Protein AF-A0A6A5GIA1-F1 (afdb_monomer)

Nearest PDB structures (foldseek):
  8ceo-assembly1_n  TM=3.833E-01  e=9.585E+00  Saccharomyces cerevisiae

Sequence (79 aa):
MSHDKLVGLGLLIAVASILNWIGVFTQCWLYDNDYYQQECAGIVPFYTTEVNWLAASSWLMFITVALSFIIISLYFVTL

Mean predicted aligned error: 6.9 Å

InterPro domains:
  IPR009545 Tight junction protein, claudin-like [PF06653] (4-78)

Structure (mmCIF, N/CA/C/O backbone):
data_AF-A0A6A5GIA1-F1
#
_entry.id   AF-A0A6A5GIA1-F1
#
loop_
_atom_site.group_PDB
_atom_site.id
_atom_site.type_symbol
_atom_site.label_atom_id
_atom_site.label_alt_id
_atom_site.label_comp_id
_atom_site.label_asym_id
_atom_site.label_entity_id
_atom_site.label_seq_id
_atom_site.pdbx_PDB_ins_code
_atom_site.Cartn_x
_atom_site.Cartn_y
_atom_site.Cartn_z
_atom_site.occupancy
_atom_site.B_iso_or_equiv
_atom_site.auth_seq_id
_atom_site.auth_comp_id
_atom_site.auth_asym_id
_atom_site.auth_atom_id
_atom_site.pdbx_PDB_model_num
ATOM 1 N N . MET A 1 1 ? -18.162 7.314 22.020 1.00 63.59 1 MET A N 1
ATOM 2 C CA . MET A 1 1 ? -18.711 7.229 20.643 1.00 63.59 1 MET A CA 1
ATOM 3 C C . MET A 1 1 ? -19.678 6.049 20.605 1.00 63.59 1 MET A C 1
ATOM 5 O O . MET A 1 1 ? -19.411 5.094 21.316 1.00 63.59 1 MET A O 1
ATOM 9 N N . SER A 1 2 ? -20.810 6.120 19.888 1.00 79.69 2 SER A N 1
ATOM 10 C CA . SER A 1 2 ? -21.750 4.978 19.817 1.00 79.69 2 SER A CA 1
ATOM 11 C C . SER A 1 2 ? -21.065 3.759 19.186 1.00 79.69 2 SER A C 1
ATOM 13 O O . SER A 1 2 ? -20.304 3.944 18.233 1.00 79.69 2 SER A O 1
ATOM 15 N N . HIS A 1 3 ? -21.343 2.548 19.682 1.00 80.25 3 HIS A N 1
ATOM 16 C CA . HIS A 1 3 ? -20.780 1.296 19.156 1.00 80.25 3 HIS A CA 1
ATOM 17 C C . HIS A 1 3 ? -20.987 1.153 17.643 1.00 80.25 3 HIS A C 1
ATOM 19 O O . HIS A 1 3 ? -20.045 0.813 16.930 1.00 80.25 3 HIS A O 1
ATOM 25 N N . ASP A 1 4 ? -22.158 1.532 17.132 1.00 87.19 4 ASP A N 1
ATOM 26 C CA . ASP A 1 4 ? -22.471 1.452 15.697 1.00 87.19 4 ASP A CA 1
ATOM 27 C C . ASP A 1 4 ? -21.540 2.328 14.846 1.00 87.19 4 ASP A C 1
ATOM 29 O O . ASP A 1 4 ? -21.160 1.971 13.732 1.00 87.19 4 ASP A O 1
ATOM 33 N N . LYS A 1 5 ? -21.124 3.479 15.391 1.00 87.44 5 LYS A N 1
ATOM 34 C CA . LYS A 1 5 ? -20.214 4.405 14.706 1.00 87.44 5 LYS A CA 1
ATOM 35 C C . LYS A 1 5 ? -18.783 3.871 14.667 1.00 87.44 5 LYS A C 1
ATOM 37 O O . LYS A 1 5 ? -18.080 4.123 13.696 1.00 87.44 5 LYS A O 1
ATOM 42 N N . LEU A 1 6 ? -18.358 3.155 15.711 1.00 87.75 6 LEU A N 1
ATOM 43 C CA . LEU A 1 6 ? -17.050 2.497 15.757 1.00 87.75 6 LEU A CA 1
ATOM 44 C C . LEU A 1 6 ? -16.999 1.355 14.739 1.00 87.75 6 LEU A C 1
ATOM 46 O O . LEU A 1 6 ? -16.122 1.351 13.884 1.00 87.75 6 LEU A O 1
ATOM 50 N N . VAL A 1 7 ? -18.000 0.472 14.738 1.00 88.75 7 VAL A N 1
ATOM 51 C CA . VAL A 1 7 ? -18.095 -0.633 13.766 1.00 88.75 7 VAL A CA 1
ATOM 52 C C . VAL A 1 7 ? -18.120 -0.116 12.324 1.00 88.75 7 VAL A C 1
ATOM 54 O O . VAL A 1 7 ? -17.394 -0.633 11.474 1.00 88.75 7 VAL A O 1
ATOM 57 N N . GLY A 1 8 ? -18.894 0.940 12.049 1.00 92.44 8 GLY A N 1
ATOM 58 C CA . GLY A 1 8 ? -18.921 1.575 10.728 1.00 92.44 8 GLY A CA 1
ATOM 59 C C . GLY A 1 8 ? -17.564 2.145 10.298 1.00 92.44 8 GLY A C 1
ATOM 60 O O . GLY A 1 8 ? -17.174 1.988 9.142 1.00 92.44 8 GLY A O 1
ATOM 61 N N . LEU A 1 9 ? -16.815 2.754 11.225 1.00 91.75 9 LEU A N 1
ATOM 62 C CA . LEU A 1 9 ? -15.466 3.263 10.960 1.00 91.75 9 LEU A CA 1
ATOM 63 C C . LEU A 1 9 ? -14.493 2.124 10.627 1.00 91.75 9 LEU A C 1
ATOM 65 O O . LEU A 1 9 ? -13.760 2.221 9.645 1.00 91.75 9 LEU A O 1
ATOM 69 N N . GLY A 1 10 ? -14.513 1.035 11.400 1.00 91.25 10 GLY A N 1
ATOM 70 C CA . GLY A 1 10 ? -13.662 -0.131 11.150 1.00 91.25 10 GLY A CA 1
ATOM 71 C C . GLY A 1 10 ? -13.907 -0.761 9.781 1.00 91.25 10 GLY A C 1
ATOM 72 O O . GLY A 1 10 ? -12.957 -1.071 9.061 1.00 91.25 10 GLY A O 1
ATOM 73 N N . LEU A 1 11 ? -15.176 -0.884 9.380 1.00 94.12 11 LEU A N 1
ATOM 74 C CA . LEU A 1 11 ? -15.538 -1.404 8.060 1.00 94.12 11 LEU A CA 1
ATOM 75 C C . LEU A 1 11 ? -15.034 -0.487 6.938 1.00 94.12 11 LEU A C 1
ATOM 77 O O . LEU A 1 11 ? -14.476 -0.972 5.955 1.00 94.12 11 LEU A O 1
ATOM 81 N N . LEU A 1 12 ? -15.165 0.832 7.103 1.00 94.81 12 LEU A N 1
ATOM 82 C CA . LEU A 1 12 ? -14.655 1.801 6.133 1.00 94.81 12 LEU A CA 1
ATOM 83 C C . LEU A 1 12 ? -13.128 1.722 5.994 1.00 94.81 12 LEU A C 1
ATOM 85 O O . LEU A 1 12 ? -12.626 1.707 4.872 1.00 94.81 12 LEU A O 1
ATOM 89 N N . ILE A 1 13 ? -12.397 1.629 7.111 1.00 93.94 13 ILE A N 1
ATOM 90 C CA . ILE A 1 13 ? -10.933 1.479 7.115 1.00 93.94 13 ILE A CA 1
ATOM 91 C C . ILE A 1 13 ? -10.526 0.206 6.368 1.00 93.94 13 ILE A C 1
ATOM 93 O O . ILE A 1 13 ? -9.620 0.252 5.533 1.00 93.94 13 ILE A O 1
ATOM 97 N N . ALA A 1 14 ? -11.203 -0.917 6.626 1.00 93.00 14 ALA A N 1
ATOM 98 C CA . ALA A 1 14 ? -10.911 -2.187 5.967 1.00 93.00 14 ALA A CA 1
ATOM 99 C C . ALA A 1 14 ? -11.133 -2.106 4.449 1.00 93.00 14 ALA A C 1
ATOM 101 O O . ALA A 1 14 ? -10.233 -2.439 3.679 1.00 93.00 14 ALA A O 1
ATOM 102 N N . VAL A 1 15 ? -12.292 -1.604 4.010 1.00 96.19 15 VAL A N 1
ATOM 103 C CA . VAL A 1 15 ? -12.620 -1.469 2.580 1.00 96.19 15 VAL A CA 1
ATOM 104 C C . VAL A 1 15 ? -11.653 -0.513 1.881 1.00 96.19 15 VAL A C 1
ATOM 106 O O . VAL A 1 15 ? -11.120 -0.850 0.824 1.00 96.19 15 VAL A O 1
ATOM 109 N N . ALA A 1 16 ? -11.374 0.648 2.478 1.00 95.44 16 ALA A N 1
ATOM 110 C CA . ALA A 1 16 ? -10.438 1.618 1.918 1.00 95.44 16 ALA A CA 1
ATOM 111 C C . ALA A 1 16 ? -9.020 1.040 1.789 1.00 95.44 16 ALA A C 1
ATOM 113 O O . ALA A 1 16 ? -8.366 1.243 0.769 1.00 95.44 16 ALA A O 1
ATOM 114 N N . SER A 1 17 ? -8.562 0.279 2.786 1.00 94.31 17 SER A N 1
ATOM 115 C CA . SER A 1 17 ? -7.232 -0.341 2.763 1.00 94.31 17 SER A CA 1
ATOM 116 C C . SER A 1 17 ? -7.126 -1.413 1.679 1.00 94.31 17 SER A C 1
ATOM 118 O O . SER A 1 17 ? -6.157 -1.414 0.926 1.00 94.31 17 SER A O 1
ATOM 120 N N . ILE A 1 18 ? -8.146 -2.266 1.528 1.00 94.88 18 ILE A N 1
ATOM 121 C CA . ILE A 1 18 ? -8.195 -3.285 0.467 1.00 94.88 18 ILE A CA 1
ATOM 122 C C . ILE A 1 18 ? -8.146 -2.628 -0.916 1.00 94.88 18 ILE A C 1
ATOM 124 O O . ILE A 1 18 ? -7.345 -3.029 -1.759 1.00 94.88 18 ILE A O 1
ATOM 128 N N . LEU A 1 19 ? -8.964 -1.596 -1.146 1.00 94.62 19 LEU A N 1
ATOM 129 C CA . LEU A 1 19 ? -8.975 -0.867 -2.417 1.00 94.62 19 LEU A CA 1
ATOM 130 C C . LEU A 1 19 ? -7.632 -0.183 -2.693 1.00 94.62 19 LEU A C 1
ATOM 132 O O . LEU A 1 19 ? -7.158 -0.224 -3.826 1.00 94.62 19 LEU A O 1
ATOM 136 N N . ASN A 1 20 ? -6.995 0.387 -1.665 1.00 93.88 20 ASN A N 1
ATOM 137 C CA . ASN A 1 20 ? -5.664 0.971 -1.796 1.00 93.88 20 ASN A CA 1
ATOM 138 C C . ASN A 1 20 ? -4.631 -0.085 -2.211 1.00 93.88 20 ASN A C 1
ATOM 140 O O . ASN A 1 20 ? -3.864 0.136 -3.140 1.00 93.88 20 ASN A O 1
ATOM 144 N N . TRP A 1 21 ? -4.635 -1.261 -1.581 1.00 91.94 21 TRP A N 1
ATOM 145 C CA . TRP A 1 21 ? -3.686 -2.327 -1.914 1.00 91.94 21 TRP A CA 1
ATOM 146 C C . TRP A 1 21 ? -3.882 -2.833 -3.339 1.00 91.94 21 TRP A C 1
ATOM 148 O O . TRP A 1 21 ? -2.915 -2.934 -4.089 1.00 91.94 21 TRP A O 1
ATOM 158 N N . ILE A 1 22 ? -5.129 -3.092 -3.740 1.00 91.81 22 ILE A N 1
ATOM 159 C CA . ILE A 1 22 ? -5.448 -3.515 -5.109 1.00 91.81 22 ILE A CA 1
ATOM 160 C C . ILE A 1 22 ? -5.010 -2.442 -6.113 1.00 91.81 22 ILE A C 1
ATOM 162 O O . ILE A 1 22 ? -4.414 -2.771 -7.135 1.00 91.81 22 ILE A O 1
ATOM 166 N N . GLY A 1 23 ? -5.262 -1.165 -5.817 1.00 88.50 23 GLY A N 1
ATOM 167 C CA . GLY A 1 23 ? -4.873 -0.050 -6.678 1.00 88.50 23 GLY A CA 1
ATOM 168 C C . GLY A 1 23 ? -3.359 0.125 -6.812 1.00 88.50 23 GLY A C 1
ATOM 169 O O . GLY A 1 23 ? -2.884 0.441 -7.897 1.00 88.50 23 GLY A O 1
ATOM 170 N N . VAL A 1 24 ? -2.590 -0.104 -5.746 1.00 89.31 24 VAL A N 1
ATOM 171 C CA . VAL A 1 24 ? -1.121 0.020 -5.767 1.00 89.31 24 VAL A CA 1
ATOM 172 C C . VAL A 1 24 ? -0.458 -1.165 -6.469 1.00 89.31 24 VAL A C 1
ATOM 174 O O . VAL A 1 24 ? 0.487 -0.971 -7.229 1.00 89.31 24 VAL A O 1
ATOM 177 N N . PHE A 1 25 ? -0.957 -2.383 -6.253 1.00 87.00 25 PHE A N 1
ATOM 178 C CA . PHE A 1 25 ? -0.389 -3.602 -6.839 1.00 87.00 25 PHE A CA 1
ATOM 179 C C . PHE A 1 25 ? -1.027 -4.004 -8.174 1.00 87.00 25 PHE A C 1
ATOM 181 O O . PHE A 1 25 ? -0.742 -5.083 -8.697 1.00 87.00 25 PHE A O 1
ATOM 188 N N . THR A 1 26 ? -1.878 -3.154 -8.752 1.00 86.94 26 THR A N 1
ATOM 189 C CA . THR A 1 26 ? -2.394 -3.387 -10.101 1.00 86.94 26 THR A CA 1
ATOM 190 C C . THR A 1 26 ? -1.277 -3.254 -11.137 1.00 86.94 26 THR A C 1
ATOM 192 O O . THR A 1 26 ? -0.453 -2.340 -11.099 1.00 86.94 26 THR A O 1
ATOM 195 N N . GLN A 1 27 ? -1.263 -4.185 -12.084 1.00 78.56 27 GLN A N 1
ATOM 196 C CA . GLN A 1 27 ? -0.235 -4.303 -13.121 1.00 78.56 27 GLN A CA 1
ATOM 197 C C . GLN A 1 27 ? -0.507 -3.444 -14.371 1.00 78.56 27 GLN A C 1
ATOM 199 O O . GLN A 1 27 ? 0.388 -3.262 -15.184 1.00 78.56 27 GLN A O 1
ATOM 204 N N . CYS A 1 28 ? -1.716 -2.894 -14.514 1.00 82.44 28 CYS A N 1
ATOM 205 C CA . CYS A 1 28 ? -2.089 -1.948 -15.575 1.00 82.44 28 CYS A CA 1
ATOM 206 C C . CYS A 1 28 ? -2.485 -0.611 -14.934 1.00 82.44 28 CYS A C 1
ATOM 208 O O . CYS A 1 28 ? -3.648 -0.213 -14.981 1.00 82.44 28 CYS A O 1
ATOM 210 N N . TRP A 1 29 ? -1.546 0.046 -14.251 1.00 81.12 29 TRP A N 1
ATOM 211 C CA . TRP A 1 29 ? -1.789 1.382 -13.696 1.00 81.12 29 TRP A CA 1
ATOM 212 C C . TRP A 1 29 ? -1.600 2.448 -14.775 1.00 81.12 29 TRP A C 1
ATOM 214 O O . TRP A 1 29 ? -2.430 3.339 -14.934 1.00 81.12 29 TRP A O 1
ATOM 224 N N . LEU A 1 30 ? -0.519 2.312 -15.544 1.00 80.81 30 LEU A N 1
ATOM 225 C CA . LEU A 1 30 ? -0.281 3.050 -16.774 1.00 80.81 30 LEU A CA 1
ATOM 226 C C . LEU A 1 30 ? -0.690 2.165 -17.942 1.00 80.81 30 LEU A C 1
ATOM 228 O O . LEU A 1 30 ? -0.269 1.010 -18.033 1.00 80.81 30 LEU A O 1
ATOM 232 N N . TYR A 1 31 ? -1.516 2.723 -18.813 1.00 80.88 31 TYR A N 1
ATOM 233 C CA . TYR A 1 31 ? -1.924 2.092 -20.052 1.00 80.88 31 TYR A CA 1
ATOM 234 C C . TYR A 1 31 ? -1.566 3.029 -21.191 1.00 80.88 31 TYR A C 1
ATOM 236 O O . TYR A 1 31 ? -2.060 4.159 -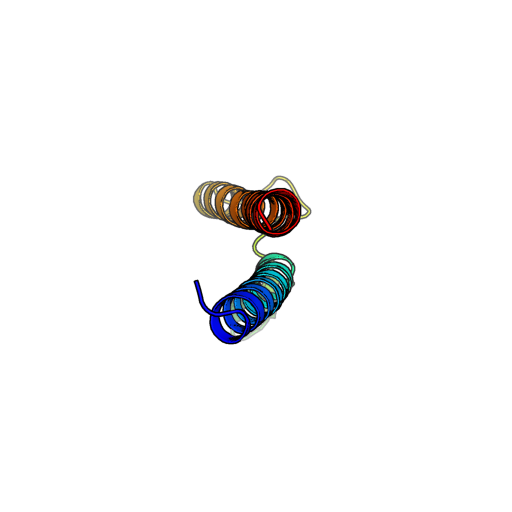21.230 1.00 80.88 31 TYR A O 1
ATOM 244 N N . ASP A 1 32 ? -0.716 2.549 -22.090 1.00 79.88 32 ASP A N 1
ATOM 245 C CA . ASP A 1 32 ? -0.453 3.201 -23.361 1.00 79.88 32 ASP A CA 1
ATOM 246 C C . ASP A 1 32 ? -0.916 2.292 -24.501 1.00 79.88 32 ASP A C 1
ATOM 248 O O . ASP A 1 32 ? -0.747 1.067 -24.471 1.00 79.88 32 ASP A O 1
ATOM 252 N N . ASN A 1 33 ? -1.564 2.901 -25.485 1.00 76.50 33 ASN A N 1
ATOM 253 C CA . ASN A 1 33 ? -2.099 2.214 -26.647 1.00 76.50 33 ASN A CA 1
ATOM 254 C C . ASN A 1 33 ? -1.615 2.946 -27.885 1.00 76.50 33 ASN A C 1
ATOM 256 O O . ASN A 1 33 ? -2.247 3.907 -28.333 1.00 76.50 33 ASN A O 1
ATOM 260 N N . ASP A 1 34 ? -0.505 2.462 -28.425 1.00 72.88 34 ASP A N 1
ATOM 261 C CA . ASP A 1 34 ? -0.032 2.890 -29.727 1.00 72.88 34 ASP A CA 1
ATOM 262 C C . ASP A 1 34 ? -0.438 1.854 -30.783 1.00 72.88 34 ASP A C 1
ATOM 264 O O . ASP A 1 34 ? -0.653 0.679 -30.477 1.00 72.88 34 ASP A O 1
ATOM 268 N N . TYR 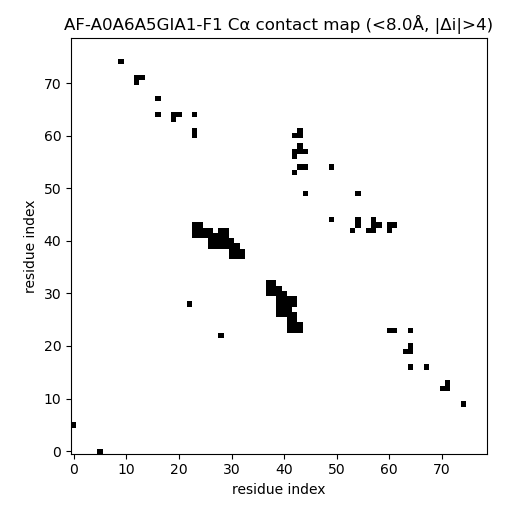A 1 35 ? -0.551 2.273 -32.045 1.00 57.66 35 TYR A N 1
ATOM 269 C CA . TYR A 1 35 ? -1.211 1.521 -33.134 1.00 57.66 35 TYR A CA 1
ATOM 270 C C . TYR A 1 35 ? -0.676 0.084 -33.350 1.00 57.66 35 TYR A C 1
ATOM 272 O O . TYR A 1 35 ? -1.326 -0.727 -34.010 1.00 57.66 35 TYR A O 1
ATOM 280 N N . TYR A 1 36 ? 0.496 -0.239 -32.792 1.00 59.91 36 TYR A N 1
ATOM 281 C CA . TYR A 1 36 ? 1.181 -1.526 -32.917 1.00 59.91 36 TYR A CA 1
ATOM 282 C C . TYR A 1 36 ? 1.456 -2.252 -31.589 1.00 59.91 36 TYR A C 1
ATOM 284 O O . TYR A 1 36 ? 1.786 -3.439 -31.633 1.00 59.91 36 TYR A O 1
ATOM 292 N N . GLN A 1 37 ? 1.328 -1.602 -30.425 1.00 58.50 37 GLN A N 1
ATOM 293 C CA . GLN A 1 37 ? 1.649 -2.202 -29.123 1.00 58.50 37 GLN A CA 1
ATOM 294 C C . GLN A 1 37 ? 0.740 -1.671 -28.009 1.00 58.50 37 GLN A C 1
ATOM 296 O O . GLN A 1 37 ? 0.540 -0.469 -27.856 1.00 58.50 37 GLN A O 1
ATOM 301 N N . GLN A 1 38 ? 0.223 -2.603 -27.207 1.00 65.00 38 GLN A N 1
ATOM 302 C CA . GLN A 1 38 ? -0.422 -2.306 -25.933 1.00 65.00 38 GLN A CA 1
ATOM 303 C C . GLN A 1 38 ? 0.596 -2.531 -24.824 1.00 65.00 38 GLN A C 1
ATOM 305 O O . GLN A 1 38 ? 0.987 -3.674 -24.572 1.00 65.00 38 GLN A O 1
ATOM 310 N N . GLU A 1 39 ? 1.011 -1.456 -24.164 1.00 74.88 39 GLU A N 1
ATOM 311 C CA . GLU A 1 39 ? 1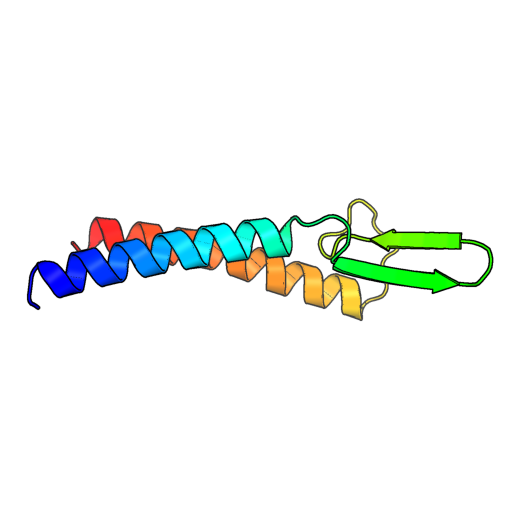.906 -1.538 -23.016 1.00 74.88 39 GLU A CA 1
ATOM 312 C C . GLU A 1 39 ? 1.128 -1.210 -21.739 1.00 74.88 39 GLU A C 1
ATOM 314 O O . GLU A 1 39 ? 0.585 -0.120 -21.557 1.00 74.88 39 GLU A O 1
ATOM 319 N N . CYS A 1 40 ? 1.046 -2.204 -20.854 1.00 78.31 40 CYS A N 1
ATOM 320 C CA . CYS A 1 40 ? 0.566 -2.037 -19.490 1.00 78.31 40 CYS A CA 1
ATOM 321 C C . CYS A 1 40 ? 1.755 -2.073 -18.540 1.00 78.31 40 CYS A C 1
ATOM 323 O O . CYS A 1 40 ? 2.525 -3.037 -18.552 1.00 78.31 40 CYS A O 1
ATOM 325 N N . ALA A 1 41 ? 1.847 -1.073 -17.669 1.00 77.69 41 ALA A N 1
ATOM 326 C CA . ALA A 1 41 ? 2.827 -1.049 -16.596 1.00 77.69 41 ALA A CA 1
ATOM 327 C C . ALA A 1 41 ? 2.159 -0.797 -15.239 1.00 77.69 41 ALA A C 1
ATOM 329 O O . ALA A 1 41 ? 1.239 0.017 -15.098 1.00 77.69 41 ALA A O 1
ATOM 330 N N . GLY A 1 42 ? 2.640 -1.506 -14.218 1.00 79.00 42 GLY A N 1
ATOM 331 C CA . GLY A 1 42 ? 2.293 -1.232 -12.828 1.00 79.00 42 GLY A CA 1
ATOM 332 C C . GLY A 1 42 ? 3.026 0.011 -12.327 1.00 79.00 42 GLY A C 1
ATOM 333 O O . GLY A 1 42 ? 4.095 0.352 -12.826 1.00 79.00 42 GLY A O 1
ATOM 334 N N . ILE A 1 43 ? 2.464 0.687 -11.322 1.00 80.19 43 ILE A N 1
A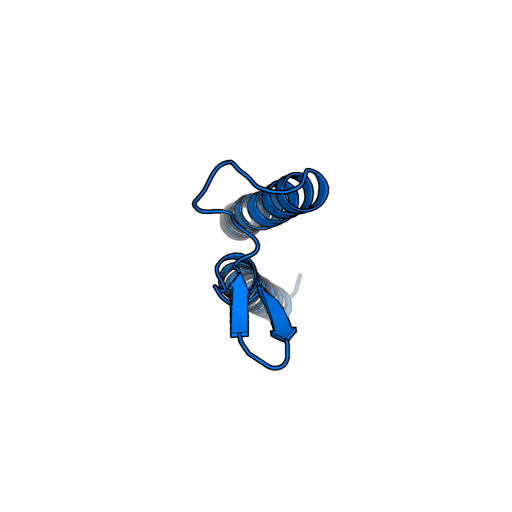TOM 335 C CA . ILE A 1 43 ? 3.122 1.853 -10.714 1.00 80.19 43 ILE A CA 1
ATOM 336 C C . ILE A 1 43 ? 4.296 1.460 -9.817 1.00 80.19 43 ILE A C 1
ATOM 338 O O . ILE A 1 43 ? 5.225 2.243 -9.662 1.00 80.19 43 ILE A O 1
ATOM 342 N N . VAL A 1 44 ? 4.256 0.267 -9.214 1.00 69.81 44 VAL A N 1
ATOM 343 C CA . VAL A 1 44 ? 5.393 -0.291 -8.479 1.00 69.81 44 VAL A CA 1
ATOM 344 C C . VAL A 1 44 ? 6.298 -0.996 -9.489 1.00 69.81 44 VAL A C 1
ATOM 346 O O . VAL A 1 44 ? 5.890 -2.017 -10.050 1.00 69.81 44 VAL A O 1
ATOM 349 N N . PRO A 1 45 ? 7.500 -0.464 -9.748 1.00 62.78 45 PRO A N 1
ATOM 350 C CA . PRO A 1 45 ? 8.370 -1.004 -10.774 1.00 62.78 45 PRO A CA 1
ATOM 351 C C . PRO A 1 45 ? 9.002 -2.330 -10.342 1.00 62.78 45 PRO A C 1
ATOM 353 O O . PRO A 1 45 ? 9.448 -2.480 -9.204 1.00 62.78 45 PRO A O 1
ATOM 356 N N . PHE A 1 46 ? 9.078 -3.288 -11.269 1.00 56.44 46 PHE A N 1
ATOM 357 C CA . PHE A 1 46 ? 9.845 -4.532 -11.097 1.00 56.44 46 PHE A CA 1
ATOM 358 C C . PHE A 1 46 ? 11.298 -4.400 -11.587 1.00 56.44 46 PHE A C 1
ATOM 360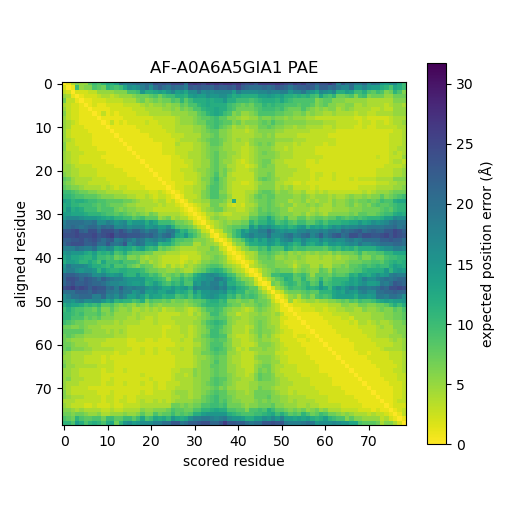 O O . PHE A 1 46 ? 12.108 -5.296 -11.347 1.00 56.44 46 PHE A O 1
ATOM 367 N N . TYR A 1 47 ? 11.630 -3.294 -12.262 1.00 56.66 47 TYR A N 1
ATOM 368 C CA . TYR A 1 47 ? 12.930 -3.032 -12.875 1.00 56.66 47 TYR A CA 1
ATOM 369 C C . TYR A 1 47 ? 13.480 -1.669 -12.405 1.00 56.66 47 TYR A C 1
ATOM 371 O O . TYR A 1 47 ? 12.844 -0.955 -11.636 1.00 56.66 47 TYR A O 1
ATOM 379 N N . THR A 1 48 ? 14.733 -1.344 -12.734 1.00 57.56 48 THR A N 1
ATOM 380 C CA . THR A 1 48 ? 15.440 -0.169 -12.174 1.00 57.56 48 THR A CA 1
ATOM 381 C C . THR A 1 48 ? 15.651 0.950 -13.195 1.00 57.56 48 THR A C 1
ATOM 383 O O . THR A 1 48 ? 16.458 1.849 -12.964 1.00 57.56 48 THR A O 1
ATOM 386 N N . THR A 1 49 ? 14.992 0.876 -14.353 1.00 64.12 49 THR A N 1
ATOM 387 C CA . THR A 1 49 ? 15.198 1.780 -15.504 1.00 64.12 49 THR A CA 1
ATOM 388 C C . THR A 1 49 ? 14.087 2.821 -15.649 1.00 64.12 49 THR A C 1
ATOM 390 O O . THR A 1 49 ? 13.926 3.426 -16.704 1.00 64.12 49 THR A O 1
ATOM 393 N N . GLU A 1 50 ? 13.306 3.011 -14.593 1.00 68.38 50 GLU A N 1
ATOM 394 C CA . GLU A 1 50 ? 12.135 3.881 -14.561 1.00 68.38 50 GLU A CA 1
ATOM 395 C C . GLU A 1 50 ? 12.511 5.366 -14.662 1.00 68.38 50 GLU A C 1
ATOM 397 O O . GLU A 1 50 ? 13.519 5.822 -14.119 1.00 68.38 50 GLU A O 1
ATOM 402 N N . VAL A 1 51 ? 11.635 6.158 -15.273 1.00 78.75 51 VAL A N 1
ATOM 403 C CA . VAL A 1 51 ? 11.712 7.623 -15.241 1.00 78.75 51 VAL A CA 1
ATOM 404 C C . VAL A 1 51 ? 11.523 8.160 -13.815 1.00 78.75 51 VAL A C 1
ATOM 406 O O . VAL A 1 51 ? 10.699 7.659 -13.049 1.00 78.75 51 VAL A O 1
ATOM 409 N N . ASN A 1 52 ? 12.249 9.227 -13.457 1.00 81.06 52 ASN A N 1
ATOM 410 C CA . ASN A 1 52 ? 12.307 9.742 -12.078 1.00 81.06 52 ASN A CA 1
ATOM 411 C C . ASN A 1 52 ? 10.935 10.039 -11.450 1.00 81.06 52 ASN A C 1
ATOM 413 O O . ASN A 1 52 ? 10.763 9.863 -10.244 1.00 81.06 52 ASN A O 1
ATOM 417 N N . TRP A 1 53 ? 9.963 10.501 -12.242 1.00 79.81 53 TRP A N 1
ATOM 418 C CA . TRP A 1 53 ? 8.622 10.794 -11.733 1.00 79.81 53 TRP A CA 1
ATOM 419 C C . TRP A 1 53 ? 7.866 9.517 -11.354 1.00 79.81 53 TRP A C 1
ATOM 421 O O . TRP A 1 53 ? 7.208 9.493 -10.319 1.00 79.81 53 TRP A O 1
ATOM 431 N N . LEU A 1 54 ? 8.020 8.443 -12.131 1.00 80.94 54 LEU A N 1
ATOM 432 C CA . LEU A 1 54 ? 7.373 7.156 -11.884 1.00 80.94 54 LEU A CA 1
ATOM 433 C C . LEU A 1 54 ? 7.976 6.487 -10.649 1.00 80.94 54 LEU A C 1
ATOM 435 O O . LEU A 1 54 ? 7.241 6.012 -9.786 1.00 80.94 54 LEU A O 1
ATOM 439 N N . ALA A 1 55 ? 9.300 6.576 -10.488 1.00 82.06 55 ALA A N 1
ATOM 440 C CA . ALA A 1 55 ? 9.981 6.141 -9.273 1.00 82.06 55 ALA A CA 1
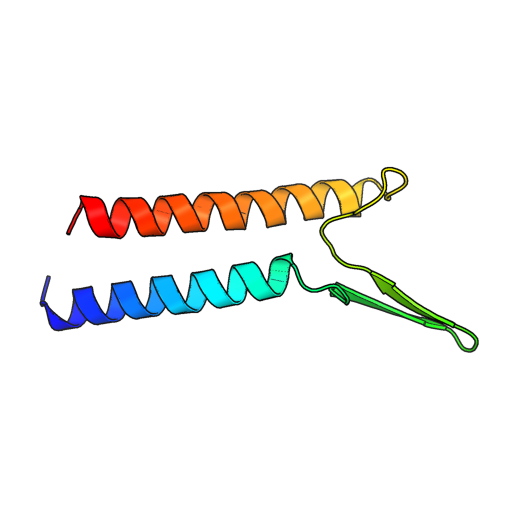ATOM 441 C C . ALA A 1 55 ? 9.456 6.879 -8.026 1.00 82.06 55 ALA A C 1
ATOM 443 O O . ALA A 1 55 ? 9.048 6.236 -7.058 1.00 82.06 55 ALA A O 1
ATOM 444 N N . ALA A 1 56 ? 9.378 8.213 -8.059 1.00 85.12 56 ALA A N 1
ATOM 445 C CA . ALA A 1 56 ? 8.861 8.996 -6.936 1.00 85.12 56 ALA A CA 1
ATOM 446 C C . ALA A 1 56 ? 7.391 8.665 -6.612 1.00 85.12 56 ALA A C 1
ATOM 448 O O . ALA A 1 56 ? 7.038 8.478 -5.445 1.00 85.12 56 ALA A O 1
ATOM 449 N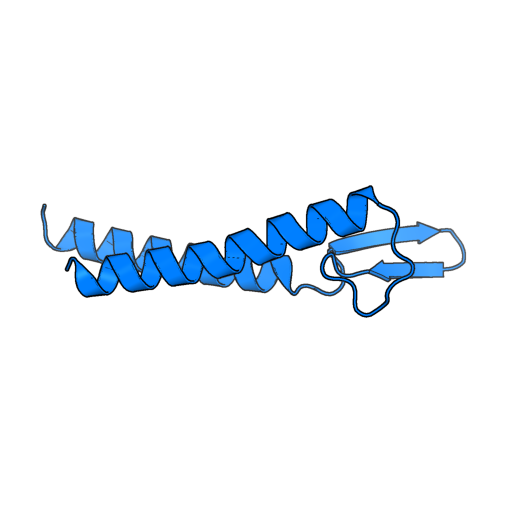 N . SER A 1 57 ? 6.537 8.544 -7.634 1.00 86.81 57 SER A N 1
ATOM 450 C CA . SER A 1 57 ? 5.136 8.148 -7.468 1.00 86.81 57 SER A CA 1
ATOM 451 C C . SER A 1 57 ? 5.003 6.745 -6.872 1.00 86.81 57 SER A C 1
ATOM 453 O O . SER A 1 57 ? 4.186 6.549 -5.973 1.00 86.81 57 SER A O 1
ATOM 455 N N . SER A 1 58 ? 5.837 5.791 -7.294 1.00 86.00 58 SER A N 1
ATOM 456 C CA . SER A 1 58 ? 5.842 4.423 -6.760 1.00 86.00 58 SER A CA 1
ATOM 457 C C . SER A 1 58 ? 6.133 4.382 -5.258 1.00 86.00 58 SER A C 1
ATOM 459 O O . SER A 1 58 ? 5.453 3.679 -4.508 1.00 86.00 58 SER A O 1
ATOM 461 N N . TRP A 1 59 ? 7.085 5.195 -4.790 1.00 87.12 59 TRP A N 1
ATOM 462 C CA . TRP A 1 59 ? 7.446 5.273 -3.377 1.00 87.12 59 TRP A CA 1
ATOM 463 C C . TRP A 1 59 ? 6.312 5.855 -2.544 1.00 87.12 59 TRP A C 1
ATOM 465 O O . TRP A 1 59 ? 5.987 5.310 -1.492 1.00 87.12 59 TRP A O 1
ATOM 475 N N . LEU A 1 60 ? 5.671 6.925 -3.024 1.00 90.00 60 LEU A N 1
ATOM 476 C CA . LEU A 1 60 ? 4.518 7.514 -2.341 1.00 90.00 60 LEU A CA 1
ATOM 477 C C . LEU A 1 60 ? 3.365 6.515 -2.239 1.00 90.00 60 LEU A C 1
ATOM 479 O O . LEU A 1 60 ? 2.798 6.349 -1.160 1.00 90.00 60 LEU A O 1
ATOM 483 N N . MET A 1 61 ? 3.071 5.798 -3.324 1.00 90.31 61 MET A N 1
ATOM 484 C CA . MET A 1 61 ? 2.047 4.752 -3.343 1.00 90.31 61 MET A CA 1
ATOM 485 C C . MET A 1 61 ? 2.373 3.624 -2.360 1.00 90.31 61 MET A C 1
ATOM 487 O O . MET A 1 61 ? 1.511 3.229 -1.575 1.00 90.31 61 MET A O 1
ATOM 491 N N . PHE A 1 62 ? 3.624 3.166 -2.300 1.00 88.69 62 PHE A N 1
ATOM 492 C CA . PHE A 1 62 ? 4.049 2.159 -1.326 1.00 88.69 62 PHE A CA 1
ATOM 493 C C . PHE A 1 62 ? 3.946 2.657 0.127 1.00 88.69 62 PHE A C 1
ATOM 495 O O . PHE A 1 62 ? 3.491 1.929 1.011 1.00 88.69 62 PHE A O 1
ATOM 502 N N . ILE A 1 63 ? 4.284 3.924 0.384 1.00 92.62 63 ILE A N 1
ATOM 503 C CA . ILE A 1 63 ? 4.111 4.553 1.702 1.00 92.62 63 ILE A CA 1
ATOM 504 C C . ILE A 1 63 ? 2.632 4.561 2.111 1.00 92.62 63 ILE A C 1
ATOM 506 O O . ILE A 1 63 ? 2.333 4.302 3.277 1.00 92.62 63 ILE A O 1
ATOM 510 N N . THR A 1 64 ? 1.689 4.779 1.184 1.00 93.31 64 THR A N 1
ATOM 511 C CA . THR A 1 64 ? 0.252 4.708 1.520 1.00 93.31 64 THR A CA 1
ATOM 512 C C . THR A 1 64 ? -0.168 3.319 2.011 1.00 93.31 64 THR A C 1
ATOM 514 O O . THR A 1 64 ? -0.976 3.208 2.934 1.00 93.31 64 THR A O 1
ATOM 517 N N . VAL A 1 65 ? 0.416 2.251 1.455 1.00 93.25 65 VAL A N 1
ATOM 518 C CA . VAL A 1 65 ? 0.180 0.873 1.909 1.00 93.25 65 VAL A CA 1
ATOM 519 C C . VAL A 1 65 ? 0.707 0.702 3.331 1.00 93.25 65 VAL A C 1
ATOM 521 O O . VAL A 1 65 ? -0.037 0.258 4.205 1.00 93.25 65 VAL A O 1
ATOM 524 N N . ALA A 1 66 ? 1.937 1.135 3.611 1.00 93.56 66 ALA A N 1
ATOM 525 C CA . ALA A 1 66 ? 2.500 1.080 4.962 1.00 93.56 66 ALA A CA 1
ATOM 526 C C . ALA A 1 66 ? 1.651 1.865 5.983 1.00 93.56 66 ALA A C 1
ATOM 528 O O . ALA A 1 66 ? 1.352 1.363 7.067 1.00 93.56 66 ALA A O 1
ATOM 529 N N . LEU A 1 67 ? 1.190 3.066 5.621 1.00 95.00 67 LEU A N 1
ATOM 530 C CA . LEU A 1 67 ? 0.311 3.876 6.469 1.00 95.00 67 LEU A CA 1
ATOM 531 C C . LEU A 1 67 ? -1.038 3.197 6.724 1.00 95.00 67 LEU A C 1
ATOM 533 O O . LEU A 1 67 ? -1.541 3.270 7.842 1.00 95.00 67 LEU A O 1
ATOM 537 N N . SER A 1 68 ? -1.605 2.491 5.742 1.00 94.75 68 SER A N 1
ATOM 538 C CA . SER A 1 68 ? -2.853 1.744 5.949 1.00 94.75 68 SER A CA 1
ATOM 539 C C . SER A 1 68 ? -2.708 0.646 7.013 1.00 94.75 68 SER A C 1
ATOM 541 O O . SER A 1 68 ? -3.588 0.505 7.860 1.00 94.75 68 SER A O 1
ATOM 543 N N . PHE A 1 69 ? -1.563 -0.048 7.074 1.00 93.19 69 PHE A N 1
ATOM 544 C CA . PHE A 1 69 ? -1.276 -1.007 8.149 1.00 93.19 69 PHE A CA 1
ATOM 545 C C . PHE A 1 69 ? -1.179 -0.336 9.520 1.00 93.19 69 PHE A C 1
ATOM 547 O O . PHE A 1 69 ? -1.681 -0.878 10.507 1.00 93.19 69 PHE A O 1
ATOM 554 N N . ILE A 1 70 ? -0.565 0.848 9.588 1.00 94.94 70 ILE A N 1
ATOM 555 C CA . ILE A 1 70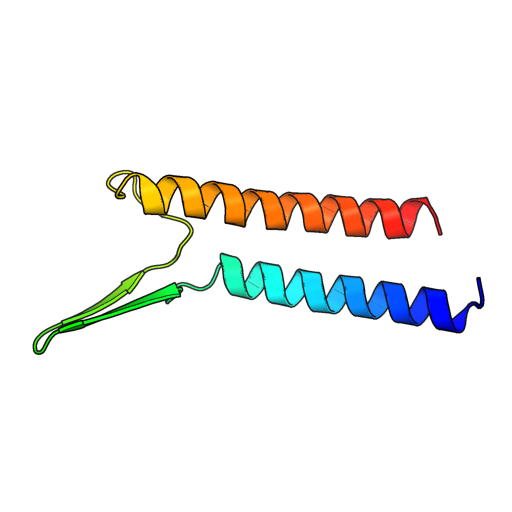 ? -0.474 1.629 10.827 1.00 94.94 70 ILE A CA 1
ATOM 556 C C . ILE A 1 70 ? -1.874 2.053 11.284 1.00 94.94 70 ILE A C 1
ATOM 558 O O . ILE A 1 70 ? -2.202 1.879 12.453 1.00 94.94 70 ILE A O 1
ATOM 562 N N . ILE A 1 71 ? -2.720 2.542 10.374 1.00 94.00 71 ILE A N 1
ATOM 563 C CA . ILE A 1 71 ? -4.100 2.950 10.680 1.00 94.00 71 ILE A CA 1
ATOM 564 C C . ILE A 1 71 ? -4.918 1.762 11.195 1.00 94.00 71 ILE A C 1
ATOM 566 O O . ILE A 1 71 ? -5.590 1.890 12.216 1.00 94.00 71 ILE A O 1
ATOM 570 N N . ILE A 1 72 ? -4.828 0.601 10.538 1.00 93.69 72 ILE A N 1
ATOM 571 C CA . ILE A 1 72 ? -5.497 -0.629 10.987 1.00 93.69 72 ILE A CA 1
ATOM 572 C C . ILE A 1 72 ? -5.003 -1.026 12.385 1.00 93.69 72 ILE A C 1
ATOM 574 O O . ILE A 1 72 ? -5.810 -1.275 13.276 1.00 93.69 72 ILE A O 1
ATOM 578 N N . SER A 1 73 ? -3.686 -1.039 12.601 1.00 91.06 73 SER A N 1
ATOM 579 C CA . SER A 1 73 ? -3.084 -1.401 13.892 1.00 91.06 73 SER A CA 1
ATOM 580 C C . SER A 1 73 ? -3.525 -0.456 15.010 1.00 91.06 73 SER A C 1
ATOM 582 O O . SER A 1 73 ? -3.922 -0.905 16.081 1.00 91.06 73 SER A O 1
ATOM 584 N N . LEU A 1 74 ? -3.513 0.855 14.755 1.00 92.69 74 LEU A N 1
ATOM 585 C CA . LEU A 1 74 ? -3.976 1.861 15.708 1.00 92.69 74 LEU A CA 1
ATOM 586 C C . LEU A 1 74 ? -5.465 1.708 16.009 1.00 92.69 74 LEU A C 1
ATOM 588 O O .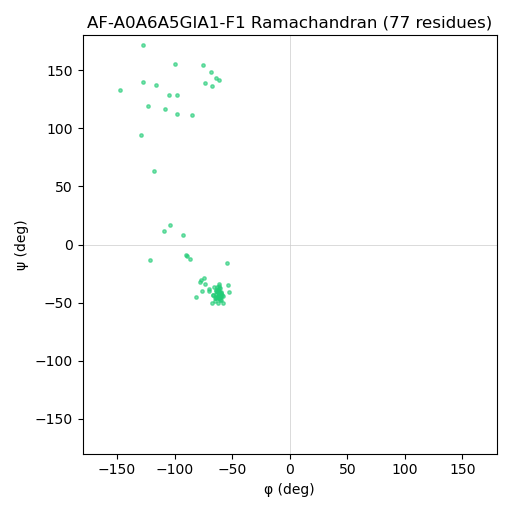 LEU A 1 74 ? -5.852 1.808 17.170 1.00 92.69 74 LEU A O 1
ATOM 592 N N . TYR A 1 75 ? -6.289 1.425 14.998 1.00 90.19 75 TYR A N 1
ATOM 593 C CA . TYR A 1 75 ? -7.716 1.179 15.187 1.00 90.19 75 TYR A CA 1
ATOM 594 C C . TYR A 1 75 ? -7.975 -0.010 16.125 1.00 90.19 75 TYR A C 1
ATOM 596 O O . TYR A 1 75 ? -8.825 0.100 16.997 1.00 90.19 75 TYR A O 1
ATOM 604 N N . PHE A 1 76 ? -7.218 -1.107 16.013 1.00 85.69 76 PHE A N 1
ATOM 605 C CA . PHE A 1 76 ? -7.367 -2.266 16.906 1.00 85.69 76 PHE A CA 1
ATOM 606 C C . PHE A 1 76 ? -6.754 -2.083 18.300 1.00 85.69 76 PHE A C 1
ATOM 608 O O . PHE A 1 76 ? -7.244 -2.683 19.245 1.00 85.69 76 PHE A O 1
ATOM 615 N N . VAL A 1 77 ? -5.682 -1.299 18.447 1.00 87.44 77 VAL A N 1
ATOM 616 C CA . VAL A 1 77 ? -5.047 -1.057 19.760 1.00 87.44 77 VAL A CA 1
ATOM 617 C C . VAL A 1 77 ? -5.833 -0.047 20.599 1.00 87.44 77 VAL A C 1
ATOM 619 O O . VAL A 1 77 ? -5.806 -0.113 21.825 1.00 87.44 77 VAL A O 1
ATOM 622 N N . THR A 1 78 ? -6.491 0.920 19.958 1.00 77.12 78 THR A N 1
ATOM 623 C CA . THR A 1 78 ? -7.222 1.998 20.652 1.00 77.12 78 THR A CA 1
ATOM 624 C C . THR A 1 78 ? -8.681 1.670 20.966 1.00 77.12 78 THR A C 1
ATOM 626 O O . THR A 1 78 ? -9.318 2.436 21.693 1.00 77.12 78 THR A O 1
ATOM 629 N N . LEU A 1 79 ? -9.202 0.568 20.426 1.00 68.31 79 LEU A N 1
ATOM 630 C CA . LEU A 1 79 ? -10.583 0.108 20.567 1.00 68.31 79 LEU A CA 1
ATOM 631 C C . LEU A 1 79 ? -10.675 -1.054 21.556 1.00 68.31 79 LEU A C 1
ATOM 633 O O . LEU A 1 79 ? -11.658 -1.057 22.331 1.00 68.31 79 LEU A O 1
#

Foldseek 3Di:
DDPVVLVVVLVVLVVVLVVLVCQQPDQQVDWDDDPPDTDGGHLQDPDDPDDPVSVVSNVVSVVVNVVSVVVNVCSVVVD

Secondary structure (DSSP, 8-state):
--HHHHHHHHHHHHHHHHHHHHHHS-S-SEEEEETTEEEEE-SS-SSS---HHHHHHHHHHHHHHHHHHHHHHHHHHH-

Solvent-accessible surface area (backbone atoms only — not comparable to full-atom values): 4662 Å² total; per-residue (Å²): 131,60,69,70,58,52,56,52,49,54,53,51,53,52,54,53,42,52,53,49,49,55,63,47,71,32,56,65,64,44,77,48,81,51,103,88,48,79,49,62,38,36,51,58,68,94,65,92,82,65,56,71,68,54,52,53,51,25,52,54,50,52,49,51,52,55,49,42,53,51,52,53,51,50,55,66,73,77,104

Radius of gyration: 17.12 Å; Cα contacts (8 Å, |Δi|>4): 59; chains: 1; bounding box: 38×15×54 Å

pLDDT: mean 83.27, std 11.15, range [56.44, 96.19]

Organism: Caenorhabditis remanei (NCBI:txid31234)